Protein AF-A0A9P7BJ77-F1 (afdb_monomer_lite)

Secondary structure (DSSP, 8-state):
---EEEEEEEETTTEEEEEEEE-PPPPPHHHHHHHHHHHHHHHTS-HHHHH--EEEE-S-HHHHHHHHHHHHHTT--EEEESSHHHHHHHHHHS--SEEEE-TTSPPPP----

pLDDT: mean 83.34, std 12.85, range [42.62, 96.38]

Foldseek 3Di:
DFPKDKDKDDDPPPGIDIDIGGDDDDDDPVNVVVVVVLLVVLVPPDPCQLPFEEEEEAQDPVVQVVVVVVCVSSNGHYDYDNADVVVVVCVVVDDGPYYHYDPPHDDDPPPDD

Organism: Rhizopus oryzae (NCBI:txid64495)

Radius of gyration: 21.79 Å; chains: 1; bounding box: 33×47×62 Å

Structure (mmCIF, N/CA/C/O backbone):
data_AF-A0A9P7BJ77-F1
#
_entry.id   AF-A0A9P7BJ77-F1
#
loop_
_atom_site.group_PDB
_atom_site.id
_atom_site.type_symbol
_atom_site.label_atom_id
_atom_site.label_alt_id
_atom_site.label_comp_id
_atom_site.label_asym_id
_atom_site.label_entity_id
_atom_site.label_seq_id
_atom_site.pdbx_PDB_ins_code
_atom_site.Cartn_x
_atom_site.Cartn_y
_atom_site.Cartn_z
_atom_site.occupancy
_atom_site.B_iso_or_equiv
_atom_site.auth_seq_id
_atom_site.auth_comp_id
_atom_site.auth_asym_id
_atom_site.auth_atom_id
_atom_site.pdbx_PDB_model_num
ATOM 1 N N . MET A 1 1 ? 8.210 4.620 24.242 1.00 47.34 1 MET A N 1
ATOM 2 C CA . MET A 1 1 ? 7.841 3.199 24.428 1.00 47.34 1 MET A CA 1
ATOM 3 C C . MET A 1 1 ? 6.629 3.178 25.346 1.00 47.34 1 MET A C 1
ATOM 5 O O . MET A 1 1 ? 6.651 3.914 26.319 1.00 47.34 1 MET A O 1
ATOM 9 N N . MET A 1 2 ? 5.555 2.474 24.986 1.00 62.53 2 MET A N 1
ATOM 10 C CA . MET A 1 2 ? 4.249 2.556 25.664 1.00 62.53 2 MET A CA 1
ATOM 11 C C . MET A 1 2 ? 4.203 1.596 26.863 1.00 62.53 2 MET A C 1
ATOM 13 O O . MET A 1 2 ? 4.023 0.412 26.628 1.00 62.53 2 MET A O 1
ATOM 17 N N . GLU A 1 3 ? 4.401 2.089 28.094 1.00 73.69 3 GLU A N 1
ATOM 18 C CA . GLU A 1 3 ? 4.401 1.355 29.384 1.00 73.69 3 GLU A CA 1
ATOM 19 C C . GLU A 1 3 ? 3.329 0.246 29.489 1.00 73.69 3 GLU A C 1
ATOM 21 O O . GLU A 1 3 ? 2.236 0.437 30.022 1.00 73.69 3 GLU A O 1
ATOM 26 N N . GLY A 1 4 ? 3.645 -0.931 28.958 1.00 80.94 4 GLY A N 1
ATOM 27 C CA . GLY A 1 4 ? 2.762 -2.085 28.871 1.00 80.94 4 GLY A CA 1
ATOM 28 C C . GLY A 1 4 ? 3.493 -3.345 29.309 1.00 80.94 4 GLY A C 1
ATOM 29 O O . GLY A 1 4 ? 4.724 -3.397 29.321 1.00 80.94 4 GLY A O 1
ATOM 30 N N . GLU A 1 5 ? 2.731 -4.362 29.686 1.00 89.31 5 GLU A N 1
ATOM 31 C CA . GLU A 1 5 ? 3.235 -5.626 30.210 1.00 89.31 5 GLU A CA 1
ATOM 32 C C . GLU A 1 5 ? 3.063 -6.735 29.167 1.00 89.31 5 GLU A C 1
ATOM 34 O O . GLU A 1 5 ? 2.019 -6.850 28.527 1.00 89.31 5 GLU A O 1
ATOM 39 N N . LEU A 1 6 ? 4.091 -7.563 28.988 1.00 89.88 6 LEU A N 1
ATOM 40 C CA . LEU A 1 6 ? 4.062 -8.734 28.116 1.00 89.88 6 LEU A CA 1
ATOM 41 C C . LEU A 1 6 ? 4.337 -9.978 28.965 1.00 89.88 6 LEU A C 1
ATOM 43 O O . LEU A 1 6 ? 5.407 -10.104 29.559 1.00 89.88 6 LEU A O 1
ATOM 47 N N . THR A 1 7 ? 3.397 -10.917 28.985 1.00 89.88 7 THR A N 1
ATOM 48 C CA . THR A 1 7 ? 3.512 -12.192 29.696 1.00 89.88 7 THR A CA 1
ATOM 49 C C . THR A 1 7 ? 3.567 -13.337 28.690 1.00 89.88 7 THR A C 1
ATOM 51 O O . THR A 1 7 ? 2.718 -13.441 27.807 1.00 89.88 7 THR A O 1
ATOM 54 N N . LEU A 1 8 ? 4.558 -14.221 28.814 1.00 90.94 8 LEU A N 1
ATOM 55 C CA . LEU A 1 8 ? 4.660 -15.427 27.992 1.00 90.94 8 LEU A CA 1
ATOM 56 C C . LEU A 1 8 ? 4.544 -16.676 28.858 1.00 90.94 8 LEU A C 1
ATOM 58 O O . LEU A 1 8 ? 5.259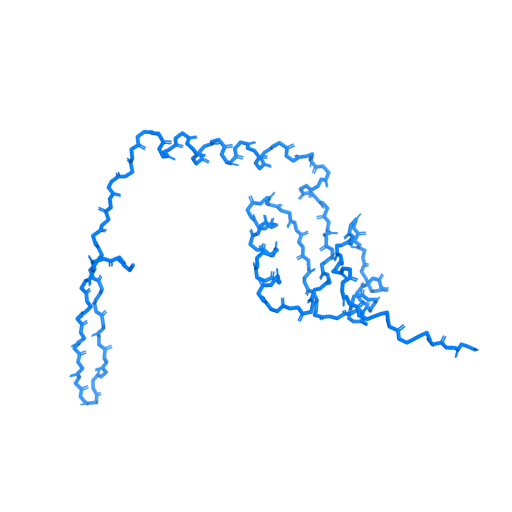 -16.835 29.845 1.00 90.94 8 LEU A O 1
ATOM 62 N N . HIS A 1 9 ? 3.694 -17.599 28.425 1.00 87.94 9 HIS A N 1
ATOM 63 C CA . HIS A 1 9 ? 3.564 -18.936 28.982 1.00 87.94 9 HIS A CA 1
ATOM 64 C C . HIS A 1 9 ? 3.884 -19.949 27.887 1.00 87.94 9 HIS A C 1
ATOM 66 O O . HIS A 1 9 ? 3.218 -19.982 26.853 1.00 87.94 9 HIS A O 1
ATOM 72 N N . SER A 1 10 ? 4.908 -20.771 28.095 1.00 92.06 10 SER A N 1
ATOM 73 C CA . SER A 1 10 ? 5.3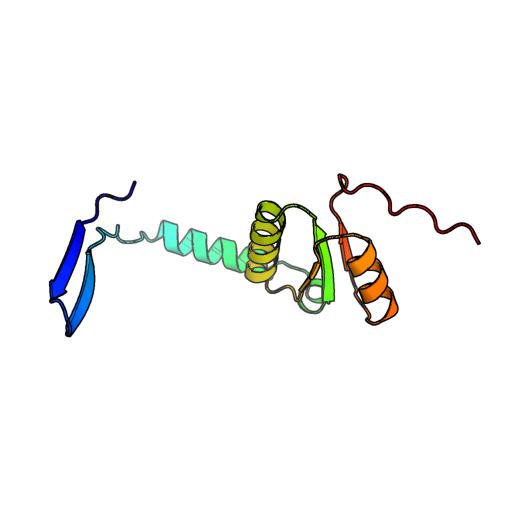02 -21.811 27.145 1.00 92.06 10 SER A CA 1
ATOM 74 C C . SER A 1 10 ? 5.448 -23.143 27.863 1.00 92.06 10 SER A C 1
ATOM 76 O O . SER A 1 10 ? 5.931 -23.202 28.995 1.00 92.06 10 SER A O 1
ATOM 78 N N . THR A 1 11 ? 5.006 -24.217 27.220 1.00 90.75 11 THR A N 1
ATOM 79 C CA . THR A 1 11 ? 5.233 -25.590 27.675 1.00 90.75 11 THR A CA 1
ATOM 80 C C . THR A 1 11 ? 5.701 -26.411 26.482 1.00 90.75 11 THR A C 1
ATOM 82 O O . THR A 1 11 ? 5.083 -26.402 25.416 1.00 90.75 11 THR A O 1
ATOM 85 N N . LEU A 1 12 ? 6.839 -27.089 26.642 1.00 87.50 12 LEU A N 1
ATOM 86 C CA . LEU A 1 12 ? 7.460 -27.865 25.573 1.00 87.50 12 LEU A CA 1
ATOM 87 C C . LEU A 1 12 ? 6.502 -28.969 25.101 1.00 87.50 12 LEU A C 1
ATOM 89 O O . LEU A 1 12 ? 6.077 -29.794 25.902 1.00 87.50 12 LEU A O 1
ATOM 93 N N . GLY A 1 13 ? 6.175 -28.973 23.808 1.00 89.50 13 GLY A N 1
ATOM 94 C CA . GLY A 1 13 ? 5.232 -29.923 23.201 1.00 89.50 13 GLY A CA 1
ATOM 95 C C . GLY A 1 13 ? 3.772 -29.451 23.142 1.00 89.50 13 GLY A C 1
ATOM 96 O O . GLY A 1 13 ? 3.027 -29.963 22.318 1.00 89.50 13 GLY A O 1
ATOM 97 N N . GLU A 1 14 ? 3.391 -28.432 23.918 1.00 91.25 14 GLU A N 1
ATOM 98 C CA . GLU A 1 14 ? 2.011 -27.906 24.002 1.00 91.25 14 GLU A CA 1
ATOM 99 C C . GLU A 1 14 ? 1.858 -26.515 23.349 1.00 91.25 14 GLU A C 1
ATOM 101 O O . GLU A 1 14 ? 0.751 -26.041 23.103 1.00 91.25 14 GLU A O 1
ATOM 106 N N . GLY A 1 15 ? 2.979 -25.852 23.041 1.00 88.94 15 GLY A N 1
ATOM 107 C CA . GLY A 1 15 ? 3.022 -24.554 22.367 1.00 88.94 15 GLY A CA 1
ATOM 108 C C . GLY A 1 15 ? 3.281 -23.368 23.302 1.00 88.94 15 GLY A C 1
ATOM 109 O O . GLY A 1 15 ? 3.708 -23.518 24.450 1.00 88.94 15 GLY A O 1
ATOM 110 N N . THR A 1 16 ? 3.062 -22.159 22.778 1.00 93.19 16 THR A N 1
ATOM 111 C CA . THR A 1 16 ? 3.355 -20.892 23.466 1.00 93.19 16 THR A CA 1
ATOM 112 C C . THR A 1 16 ? 2.151 -19.958 23.401 1.00 93.19 16 THR A C 1
ATOM 114 O O . THR A 1 16 ? 1.597 -19.726 22.328 1.00 93.19 16 THR A O 1
ATOM 117 N N . ARG A 1 17 ? 1.783 -19.378 24.545 1.00 89.56 17 ARG A N 1
ATOM 118 C CA . ARG A 1 17 ? 0.780 -18.321 24.694 1.00 89.56 17 ARG A CA 1
ATOM 119 C C . ARG A 1 17 ? 1.466 -17.029 25.130 1.00 89.56 17 ARG A C 1
ATOM 121 O O . ARG A 1 17 ? 2.139 -17.011 26.155 1.00 89.56 17 ARG A O 1
ATOM 128 N N . ALA A 1 18 ? 1.262 -15.954 24.376 1.00 91.19 18 ALA A N 1
ATOM 129 C CA . ALA A 1 18 ? 1.692 -14.609 24.746 1.00 91.19 18 ALA A CA 1
ATOM 130 C C . ALA A 1 18 ? 0.463 -13.743 25.055 1.00 91.19 18 ALA A C 1
ATOM 132 O O . ALA A 1 18 ? -0.510 -13.755 24.302 1.00 91.19 18 ALA A O 1
ATOM 133 N N . GLU A 1 19 ? 0.504 -13.011 26.160 1.00 91.69 19 GLU A N 1
ATOM 134 C CA . GLU A 1 19 ? -0.493 -12.025 26.568 1.00 91.69 19 GLU A CA 1
ATOM 135 C C . GLU A 1 19 ? 0.177 -10.652 26.639 1.00 91.69 19 GLU A C 1
ATOM 137 O O . GLU A 1 19 ? 1.235 -10.509 27.246 1.00 91.69 19 GLU A O 1
ATOM 142 N N . VAL A 1 20 ? -0.434 -9.644 26.019 1.00 91.62 20 VAL A N 1
ATOM 143 C CA . VAL A 1 20 ? 0.048 -8.259 26.044 1.00 91.62 20 VAL A CA 1
ATOM 144 C C . VAL A 1 20 ? -1.015 -7.399 26.712 1.00 91.62 20 VAL A C 1
ATOM 146 O O . VAL A 1 20 ? -2.162 -7.383 26.267 1.00 91.62 20 VAL A O 1
ATOM 149 N N . ARG A 1 21 ? -0.637 -6.668 27.761 1.00 88.75 21 ARG A N 1
ATOM 150 C CA . ARG A 1 21 ? -1.469 -5.670 28.436 1.00 88.75 21 ARG A CA 1
ATOM 151 C C . ARG A 1 21 ? -0.913 -4.291 28.126 1.00 88.75 21 ARG A C 1
ATOM 153 O O . ARG A 1 21 ? 0.231 -3.990 28.451 1.00 88.75 21 ARG A O 1
ATOM 160 N N . LEU A 1 22 ? -1.724 -3.456 27.494 1.00 89.25 22 LEU A N 1
ATOM 161 C CA . LEU A 1 22 ? -1.361 -2.084 27.156 1.00 89.25 22 LEU A CA 1
ATOM 162 C C . LEU A 1 22 ? -2.246 -1.130 27.952 1.00 89.25 22 LEU A C 1
ATOM 164 O O . LEU A 1 22 ? -3.466 -1.294 27.977 1.00 89.25 22 LEU A O 1
ATOM 168 N N . SER A 1 23 ? -1.631 -0.126 28.571 1.00 84.69 23 SER A N 1
ATOM 169 C CA . SER A 1 23 ? -2.355 0.991 29.174 1.00 84.69 23 SER A CA 1
ATOM 170 C C . SER A 1 23 ? -2.797 1.933 28.059 1.00 84.69 23 SER A C 1
ATOM 172 O O . SER A 1 23 ? -1.976 2.621 27.453 1.00 84.69 23 SER A O 1
ATOM 174 N N . LEU A 1 24 ? -4.091 1.921 27.746 1.00 81.88 24 LEU A N 1
ATOM 175 C CA . LEU A 1 24 ? -4.683 2.819 26.760 1.00 81.88 24 LEU A CA 1
ATOM 176 C C . LEU A 1 24 ? -5.134 4.102 27.457 1.00 81.88 24 LEU A C 1
ATOM 178 O O . LEU A 1 24 ? -5.751 4.053 28.520 1.00 81.88 24 LEU A O 1
ATOM 182 N N . VAL A 1 25 ? -4.837 5.246 26.846 1.00 83.19 25 VAL A N 1
ATOM 183 C CA . VAL A 1 25 ? -5.435 6.522 27.243 1.00 83.19 25 VAL A CA 1
ATOM 184 C C . VAL A 1 25 ? -6.802 6.615 26.574 1.00 83.19 25 VAL A C 1
ATOM 186 O O . VAL A 1 25 ? -6.926 6.334 25.381 1.00 83.19 25 VAL A O 1
ATOM 189 N N . GLU A 1 26 ? -7.829 6.967 27.345 1.00 85.19 26 GLU A N 1
ATOM 190 C CA . GLU A 1 26 ? -9.163 7.214 26.801 1.00 85.19 26 GLU A CA 1
ATOM 191 C C . GLU A 1 26 ? -9.118 8.444 25.888 1.00 85.19 26 GLU A C 1
ATOM 193 O O . GLU A 1 26 ? -8.644 9.507 26.291 1.00 85.19 26 GLU A O 1
ATOM 198 N N . ALA A 1 27 ? -9.576 8.278 24.647 1.00 83.00 27 ALA A N 1
ATOM 199 C CA . ALA A 1 27 ? -9.615 9.362 23.676 1.00 83.00 27 ALA A CA 1
ATOM 200 C C . ALA A 1 27 ? -10.602 10.443 24.139 1.00 83.00 27 ALA A C 1
ATOM 202 O O . ALA A 1 27 ? -11.754 10.150 24.468 1.00 83.00 27 ALA A O 1
ATOM 203 N N . GLY A 1 28 ? -10.156 11.697 24.152 1.00 86.31 28 GLY A N 1
ATOM 204 C CA . GLY A 1 28 ? -11.004 12.837 24.472 1.00 86.31 28 GLY A CA 1
ATOM 205 C C . GLY A 1 28 ? -11.896 13.234 23.295 1.00 86.31 28 GLY A C 1
ATOM 206 O O . GLY A 1 28 ? -11.692 12.820 22.153 1.00 86.31 28 GLY A O 1
ATOM 207 N N . SER A 1 29 ? -12.864 14.118 23.544 1.00 79.94 29 SER A N 1
ATOM 208 C CA . SER A 1 29 ? -13.718 14.671 22.481 1.00 79.94 29 SER A CA 1
ATOM 209 C C . SER A 1 29 ? -12.913 15.356 21.367 1.00 79.94 29 SER A C 1
ATOM 211 O O . SER A 1 29 ? -13.273 15.243 20.200 1.00 79.94 29 SER A O 1
ATOM 213 N N . GLY A 1 30 ? -11.788 15.994 21.710 1.00 83.06 30 GLY A N 1
ATOM 214 C CA . GLY A 1 30 ? -10.882 16.614 20.738 1.00 83.06 30 GLY A CA 1
ATOM 215 C C . GLY A 1 30 ? -10.178 15.613 19.813 1.00 83.06 30 GLY A C 1
ATOM 216 O O . GLY A 1 30 ? -9.938 15.929 18.650 1.00 83.06 30 GLY A O 1
ATOM 217 N N . ASP A 1 31 ? -9.907 14.391 20.280 1.00 84.50 31 ASP A N 1
ATOM 218 C CA . ASP A 1 31 ? -9.317 13.336 19.445 1.00 84.50 31 ASP A CA 1
ATOM 219 C C . ASP A 1 31 ? -10.338 12.813 18.426 1.00 84.50 31 ASP A C 1
ATOM 221 O O . ASP A 1 31 ? -10.009 12.563 17.266 1.00 84.50 31 ASP A O 1
ATOM 225 N N . VAL A 1 32 ? -11.607 12.708 18.835 1.00 81.06 32 VAL A N 1
ATOM 226 C CA . VAL A 1 32 ? -12.715 12.346 17.939 1.00 81.06 32 VAL A CA 1
ATOM 227 C C . VAL A 1 32 ? -12.930 13.430 16.884 1.00 81.06 32 VAL A C 1
ATOM 229 O O . VAL A 1 32 ? -13.056 13.116 15.702 1.00 81.06 32 VAL A O 1
ATOM 232 N N . GLU A 1 33 ? -12.926 14.703 17.279 1.00 82.75 33 GLU A N 1
ATOM 233 C CA . GLU A 1 33 ? -13.028 15.833 16.349 1.00 82.75 33 GLU A CA 1
ATOM 234 C C . GLU A 1 33 ? -11.866 15.859 15.346 1.00 82.75 33 GLU A C 1
ATOM 236 O O . GLU A 1 33 ? -12.096 16.074 14.154 1.00 82.75 33 GLU A O 1
ATOM 241 N N . ALA A 1 34 ? -10.638 15.574 15.790 1.00 78.12 34 ALA A N 1
ATOM 242 C CA . ALA A 1 34 ? -9.470 15.483 14.918 1.00 78.12 34 ALA A CA 1
ATOM 243 C C . ALA A 1 34 ? -9.591 14.340 13.895 1.00 78.12 34 ALA A C 1
ATOM 245 O O . ALA A 1 34 ? -9.345 14.555 12.707 1.00 78.12 34 ALA A O 1
ATOM 246 N N . LEU A 1 35 ? -10.040 13.154 14.321 1.00 78.62 35 LEU A N 1
ATOM 247 C CA . LEU A 1 35 ? -10.278 12.015 13.425 1.00 78.62 35 LEU A CA 1
ATOM 248 C C . LEU A 1 35 ? -11.369 12.314 12.388 1.00 78.62 35 LEU A C 1
ATOM 250 O O . LEU A 1 35 ? -11.215 11.995 11.207 1.00 78.62 35 LEU A O 1
ATOM 254 N N . VAL A 1 36 ? -12.456 12.964 12.812 1.00 78.81 36 VAL A N 1
ATOM 255 C CA . VAL A 1 36 ? -13.545 13.384 11.920 1.00 78.81 36 VAL A CA 1
ATOM 256 C C . VAL A 1 36 ? -13.058 14.434 10.922 1.00 78.81 36 VAL A C 1
ATOM 258 O O . VAL A 1 36 ? -13.395 14.355 9.740 1.00 78.81 36 VAL A O 1
ATOM 261 N N . ALA A 1 37 ? -12.241 15.395 11.356 1.00 76.38 37 ALA A N 1
ATOM 262 C CA . ALA A 1 37 ? -11.654 16.399 10.474 1.00 76.38 37 ALA A CA 1
ATOM 263 C C . ALA A 1 37 ? -10.716 15.767 9.432 1.00 76.38 37 ALA A C 1
ATOM 265 O O . ALA A 1 37 ? -10.798 16.111 8.253 1.00 76.38 37 ALA A O 1
ATOM 266 N N . GLU A 1 38 ? -9.885 14.802 9.831 1.00 72.75 38 GLU A N 1
ATOM 267 C CA . GLU A 1 38 ? -8.981 14.082 8.927 1.00 72.75 38 GLU A CA 1
ATOM 268 C C . GLU A 1 38 ? -9.763 13.267 7.878 1.00 72.75 38 GLU A C 1
ATOM 270 O O . GLU A 1 38 ? -9.458 13.311 6.682 1.00 72.75 38 GLU A O 1
ATOM 275 N N . GLN A 1 39 ? -10.854 12.611 8.285 1.00 68.81 39 GLN A N 1
ATOM 276 C CA . GLN A 1 39 ? -11.772 11.918 7.372 1.00 68.81 39 GLN A CA 1
ATOM 277 C C . GLN A 1 39 ? -12.513 12.879 6.434 1.00 68.81 39 GLN A C 1
ATOM 279 O O . GLN A 1 39 ? -12.657 12.594 5.241 1.00 68.81 39 GLN A O 1
ATOM 284 N N . ALA A 1 40 ? -12.949 14.038 6.930 1.00 68.50 40 ALA A N 1
ATOM 285 C CA . ALA A 1 40 ? -13.548 15.077 6.098 1.00 68.50 40 ALA A CA 1
ATOM 286 C C . ALA A 1 40 ? -12.547 15.605 5.058 1.00 68.50 40 ALA A C 1
ATOM 288 O O . ALA A 1 40 ? -12.924 15.866 3.917 1.00 68.50 40 ALA A O 1
ATOM 289 N N . GLN A 1 41 ? -11.263 15.693 5.404 1.00 66.50 41 GLN A N 1
ATOM 290 C CA . GLN A 1 41 ? -10.202 16.092 4.481 1.00 66.50 41 GLN A CA 1
ATOM 291 C C . GLN A 1 41 ? -9.950 15.054 3.383 1.00 66.50 41 GLN A C 1
ATOM 293 O O . GLN A 1 41 ? -9.787 15.429 2.223 1.00 66.50 41 GLN A O 1
ATOM 298 N N . ALA A 1 42 ? -10.017 13.758 3.693 1.00 61.31 42 ALA A N 1
ATOM 299 C CA . ALA A 1 42 ? -10.031 12.716 2.665 1.00 61.31 42 ALA A CA 1
ATOM 300 C C . ALA A 1 42 ? -11.271 12.827 1.748 1.00 61.31 42 ALA A C 1
ATOM 302 O O . ALA A 1 42 ? -11.184 12.605 0.536 1.00 61.31 42 ALA A O 1
ATOM 303 N N . ALA A 1 43 ? -12.420 13.258 2.285 1.00 63.94 43 ALA A N 1
ATOM 304 C CA . ALA A 1 43 ? -13.626 13.520 1.497 1.00 63.94 43 ALA A CA 1
ATOM 305 C C . ALA A 1 43 ? -13.505 14.748 0.565 1.00 63.94 43 ALA A C 1
ATOM 307 O O . ALA A 1 43 ? -14.219 14.802 -0.443 1.00 63.94 43 ALA A O 1
ATOM 308 N N . LEU A 1 44 ? -12.577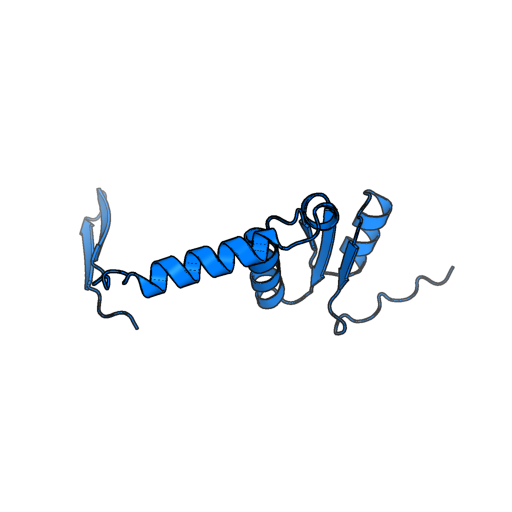 15.680 0.834 1.00 67.50 44 LEU A N 1
ATOM 309 C CA . LEU A 1 44 ? -12.279 16.829 -0.037 1.00 67.50 44 LEU A CA 1
ATOM 310 C C . LEU A 1 44 ? -11.562 16.443 -1.331 1.00 67.50 44 LEU A C 1
ATOM 312 O O . LEU A 1 44 ? -11.461 17.282 -2.229 1.00 67.50 44 LEU A O 1
ATOM 316 N N . LEU A 1 45 ? -11.064 15.209 -1.464 1.00 71.56 45 LEU A N 1
ATOM 317 C CA . LEU A 1 45 ? -10.497 14.789 -2.737 1.00 71.56 45 LEU A CA 1
ATOM 318 C C . LEU A 1 45 ? -11.553 14.902 -3.845 1.00 71.56 45 LEU A C 1
ATOM 320 O O . LEU A 1 45 ? -12.669 14.391 -3.690 1.00 71.56 45 LEU A O 1
ATOM 324 N N . PRO A 1 46 ? -11.213 15.537 -4.982 1.00 76.25 46 PRO A N 1
ATOM 325 C CA . PRO A 1 46 ? -12.064 15.531 -6.158 1.00 76.25 46 PRO A CA 1
ATOM 326 C C . PRO A 1 46 ? -12.520 14.108 -6.482 1.00 76.25 46 PRO A 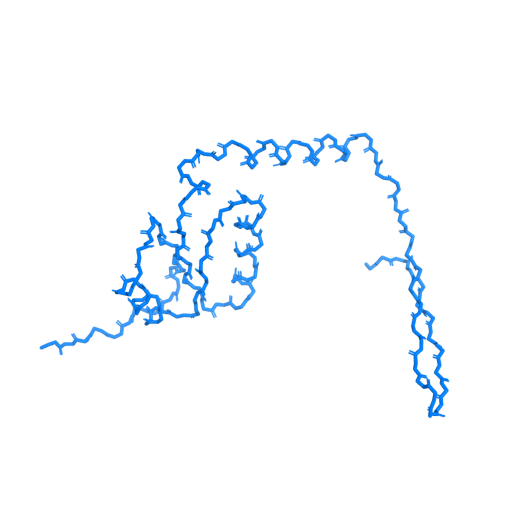C 1
ATOM 328 O O . PRO A 1 46 ? -11.715 13.177 -6.469 1.00 76.25 46 PRO A O 1
ATOM 331 N N . ALA A 1 47 ? -13.803 13.932 -6.808 1.00 75.19 47 ALA A N 1
ATOM 332 C CA . ALA A 1 47 ? -14.364 12.609 -7.091 1.00 75.19 47 ALA A CA 1
ATOM 333 C C . ALA A 1 47 ? -13.587 11.851 -8.185 1.00 75.19 47 ALA A C 1
ATOM 335 O O . ALA A 1 47 ? -13.445 10.635 -8.098 1.00 75.19 47 ALA A O 1
ATOM 336 N N . ALA A 1 48 ? -13.017 12.583 -9.150 1.00 78.81 48 ALA A N 1
ATOM 337 C CA . ALA A 1 48 ? -12.146 12.039 -10.186 1.00 78.81 48 ALA A CA 1
ATOM 338 C C . ALA A 1 48 ? -10.922 11.296 -9.616 1.00 78.81 48 ALA A C 1
ATOM 340 O O . ALA A 1 48 ? -10.573 10.237 -10.120 1.00 78.81 48 ALA A O 1
ATOM 341 N N . LEU A 1 49 ? -10.308 11.790 -8.533 1.00 79.19 49 LEU A N 1
ATOM 342 C CA . LEU A 1 49 ? -9.142 11.144 -7.918 1.00 79.19 49 LEU A CA 1
ATOM 343 C C . LEU A 1 49 ? -9.506 9.888 -7.120 1.00 79.19 49 LEU A C 1
ATOM 345 O O . LEU A 1 49 ? -8.699 8.972 -7.042 1.00 79.19 49 LEU A O 1
ATOM 349 N N . ARG A 1 50 ? -10.726 9.799 -6.577 1.00 78.31 50 ARG A N 1
ATOM 350 C CA . ARG A 1 50 ? -11.208 8.575 -5.907 1.00 78.31 50 ARG A CA 1
ATOM 351 C C . ARG A 1 50 ? -11.477 7.424 -6.877 1.00 78.31 50 ARG A C 1
ATOM 353 O O . ARG A 1 50 ? -11.501 6.271 -6.467 1.00 78.31 50 ARG A O 1
ATOM 360 N N . GLN A 1 51 ? -11.719 7.739 -8.147 1.00 84.25 51 GLN A N 1
ATOM 361 C CA . GLN A 1 51 ? -11.936 6.750 -9.206 1.00 84.25 51 GLN A CA 1
ATOM 362 C C . GLN A 1 51 ? -10.682 6.510 -10.055 1.00 84.25 51 GLN A C 1
ATOM 364 O O . GLN A 1 51 ? -10.641 5.535 -10.802 1.00 84.25 51 GLN A O 1
ATOM 369 N N . ALA A 1 52 ? -9.677 7.380 -9.933 1.00 89.56 52 ALA A N 1
ATOM 370 C CA . ALA A 1 52 ? -8.429 7.278 -10.666 1.00 89.56 52 ALA A CA 1
ATOM 371 C C . ALA A 1 52 ? -7.661 6.012 -10.274 1.00 89.56 52 ALA A C 1
ATOM 373 O O . ALA A 1 52 ? -7.515 5.697 -9.092 1.00 89.56 52 ALA A O 1
ATOM 374 N N . ARG A 1 53 ? -7.113 5.310 -11.266 1.00 93.00 53 ARG A N 1
ATOM 375 C CA . ARG A 1 53 ? -6.105 4.268 -11.057 1.00 93.00 53 ARG A CA 1
ATOM 376 C C . ARG A 1 53 ? -4.730 4.912 -11.106 1.00 93.00 53 ARG A C 1
ATOM 378 O O . ARG A 1 53 ? -4.293 5.366 -12.165 1.00 93.00 53 ARG A O 1
ATOM 385 N N . VAL A 1 54 ? -4.045 4.927 -9.970 1.00 95.12 54 VAL A N 1
ATOM 386 C CA . VAL A 1 54 ? -2.718 5.540 -9.839 1.00 95.12 54 VAL A CA 1
ATOM 387 C C . VAL A 1 54 ? -1.625 4.475 -9.925 1.00 95.12 54 VAL A C 1
ATOM 389 O O . VAL A 1 54 ? -1.669 3.481 -9.204 1.00 95.12 54 VAL A O 1
ATOM 392 N N . LEU A 1 55 ? -0.623 4.676 -10.777 1.00 96.38 55 LEU A N 1
ATOM 393 C CA . LEU A 1 55 ? 0.616 3.898 -10.744 1.00 96.38 55 LEU A CA 1
ATOM 394 C C . LEU A 1 55 ? 1.653 4.655 -9.916 1.00 96.38 55 LEU A C 1
ATOM 396 O O . LEU A 1 55 ? 1.903 5.829 -10.173 1.00 96.38 55 LEU A O 1
ATOM 400 N N . VAL A 1 56 ? 2.268 3.988 -8.948 1.00 95.19 56 VAL A N 1
ATOM 401 C CA . VAL A 1 56 ? 3.342 4.546 -8.127 1.00 95.19 56 VAL A CA 1
ATOM 402 C C . VAL A 1 56 ? 4.620 3.755 -8.372 1.00 95.19 56 VAL A C 1
ATOM 404 O O . VAL A 1 56 ? 4.617 2.531 -8.253 1.00 95.19 56 VAL A O 1
ATOM 407 N N . ILE A 1 57 ? 5.697 4.457 -8.716 1.00 94.62 57 ILE A N 1
ATOM 408 C CA . ILE A 1 57 ? 7.018 3.894 -8.992 1.00 94.62 57 ILE A CA 1
ATOM 409 C C . ILE A 1 57 ? 8.001 4.464 -7.965 1.00 94.62 57 ILE A C 1
ATOM 411 O O . ILE A 1 57 ? 8.307 5.658 -7.982 1.00 94.62 57 ILE A O 1
ATOM 415 N N . GLU A 1 58 ? 8.458 3.619 -7.048 1.00 93.12 58 GLU A N 1
ATOM 416 C CA . GLU A 1 58 ? 9.275 4.012 -5.897 1.00 93.12 58 GLU A CA 1
ATOM 417 C C . GLU A 1 58 ? 10.226 2.866 -5.548 1.00 93.12 58 GLU A C 1
ATOM 419 O O . GLU A 1 58 ? 9.770 1.745 -5.341 1.00 93.12 58 GLU A O 1
ATOM 424 N N . ASP A 1 59 ? 11.530 3.120 -5.467 1.00 90.31 59 ASP A N 1
ATOM 425 C CA . ASP A 1 59 ? 12.542 2.074 -5.270 1.00 90.31 59 ASP A CA 1
ATOM 426 C C . ASP A 1 59 ? 12.863 1.809 -3.791 1.00 90.31 59 ASP A C 1
ATOM 428 O O . ASP A 1 59 ? 13.434 0.766 -3.454 1.00 90.31 59 ASP A O 1
ATOM 432 N N . HIS A 1 60 ? 12.449 2.698 -2.882 1.00 90.75 60 HIS A N 1
ATOM 433 C CA . HIS A 1 60 ? 12.724 2.557 -1.462 1.00 90.75 60 HIS A CA 1
ATOM 434 C C . HIS A 1 60 ? 11.534 1.945 -0.691 1.00 90.75 60 HIS A C 1
ATOM 436 O O . HIS A 1 60 ? 10.469 2.563 -0.601 1.00 90.75 60 HIS A O 1
ATOM 442 N N . PRO A 1 61 ? 11.689 0.778 -0.028 1.00 89.00 61 PRO A N 1
ATOM 443 C CA . PRO A 1 61 ? 10.576 0.082 0.637 1.00 89.00 61 PRO A CA 1
ATOM 444 C C . PRO A 1 61 ? 9.827 0.922 1.683 1.00 89.00 61 PRO A C 1
ATOM 446 O O . PRO A 1 61 ? 8.606 0.836 1.804 1.00 89.00 61 PRO A O 1
ATOM 449 N N . THR A 1 62 ? 10.543 1.770 2.426 1.00 91.25 62 THR A N 1
ATOM 450 C CA . THR A 1 62 ? 9.936 2.669 3.421 1.00 91.25 62 THR A CA 1
ATOM 451 C C . THR A 1 62 ? 9.033 3.711 2.764 1.00 91.25 62 THR A C 1
ATOM 453 O O . THR A 1 62 ? 7.933 3.975 3.252 1.00 91.25 62 THR A O 1
ATOM 456 N N . ASN A 1 63 ? 9.469 4.280 1.639 1.00 89.38 63 ASN A N 1
ATOM 457 C CA . ASN A 1 63 ? 8.682 5.254 0.892 1.00 89.38 63 ASN A CA 1
ATOM 458 C C . ASN A 1 63 ? 7.468 4.582 0.246 1.00 89.38 63 ASN A C 1
ATOM 460 O O . ASN A 1 63 ? 6.371 5.134 0.322 1.00 89.38 63 ASN A O 1
ATOM 464 N N . GLN A 1 64 ? 7.627 3.366 -0.297 1.00 92.44 64 GLN A N 1
ATOM 465 C CA . GLN A 1 64 ? 6.505 2.577 -0.813 1.00 92.44 64 GLN A CA 1
ATOM 466 C C . GLN A 1 64 ? 5.438 2.372 0.264 1.00 92.44 64 GLN A C 1
ATOM 468 O O . GLN A 1 64 ? 4.265 2.652 0.027 1.00 92.44 64 GLN A O 1
ATOM 473 N N . ALA A 1 65 ? 5.839 1.927 1.460 1.00 92.31 65 ALA A N 1
ATOM 474 C CA . ALA A 1 65 ? 4.917 1.679 2.565 1.00 92.31 65 ALA A CA 1
ATOM 475 C C . ALA A 1 65 ? 4.202 2.963 3.013 1.00 92.31 65 ALA A C 1
ATOM 477 O O . ALA A 1 65 ? 2.983 2.968 3.189 1.00 92.31 65 ALA A O 1
ATOM 478 N N . MET A 1 66 ? 4.940 4.069 3.141 1.00 92.62 66 MET A N 1
ATOM 479 C CA . MET A 1 66 ? 4.372 5.368 3.496 1.00 92.62 66 MET A CA 1
ATOM 480 C C . MET A 1 66 ? 3.371 5.858 2.441 1.00 92.62 66 MET A C 1
ATOM 482 O O . MET A 1 66 ? 2.280 6.313 2.787 1.00 92.62 66 MET A O 1
ATOM 486 N N . MET A 1 67 ? 3.725 5.771 1.159 1.00 91.75 67 MET A N 1
ATOM 487 C CA . MET A 1 67 ? 2.902 6.266 0.058 1.00 91.75 67 MET A CA 1
ATOM 488 C C . MET A 1 67 ? 1.656 5.400 -0.145 1.00 91.75 67 MET A C 1
ATOM 490 O O . MET A 1 67 ? 0.562 5.942 -0.307 1.00 91.75 67 MET A O 1
ATOM 494 N N . ALA A 1 68 ? 1.791 4.076 -0.032 1.00 92.38 68 ALA A N 1
ATOM 495 C CA . ALA A 1 68 ? 0.664 3.149 -0.036 1.00 92.38 68 ALA A CA 1
ATOM 496 C C . ALA A 1 68 ? -0.311 3.466 1.104 1.00 92.38 68 ALA A C 1
ATOM 498 O O . ALA A 1 68 ? -1.501 3.648 0.856 1.00 92.38 68 ALA A O 1
ATOM 499 N N . TRP A 1 69 ? 0.190 3.629 2.334 1.00 91.12 69 TRP A N 1
ATOM 500 C CA . TRP A 1 69 ? -0.646 3.986 3.481 1.00 91.12 69 TRP A CA 1
ATOM 501 C C . TRP A 1 69 ? -1.392 5.309 3.258 1.00 91.12 69 TRP A C 1
ATOM 503 O O . TRP A 1 69 ? -2.601 5.380 3.464 1.00 91.12 69 TRP A O 1
ATOM 513 N N . ARG A 1 70 ? -0.718 6.349 2.750 1.00 88.19 70 ARG A N 1
ATOM 514 C CA . ARG A 1 70 ? -1.366 7.638 2.443 1.00 88.19 70 ARG A CA 1
ATOM 515 C C . ARG A 1 70 ? -2.466 7.502 1.389 1.00 88.19 70 ARG A C 1
ATOM 517 O O . ARG A 1 70 ? -3.556 8.029 1.591 1.00 88.19 70 ARG A O 1
ATOM 524 N N . LEU A 1 71 ? -2.213 6.791 0.291 1.00 90.00 71 LEU A N 1
ATOM 525 C CA . LEU A 1 71 ? -3.205 6.592 -0.771 1.00 90.00 71 LEU A CA 1
ATOM 526 C C . LEU A 1 71 ? -4.392 5.737 -0.302 1.00 90.00 71 LEU A C 1
ATOM 528 O O . LEU A 1 71 ? -5.524 6.005 -0.703 1.00 90.00 71 LEU A O 1
ATOM 532 N N . GLN A 1 72 ? -4.163 4.773 0.597 1.00 89.12 72 GLN A N 1
ATOM 533 C CA . GLN A 1 72 ? -5.226 4.001 1.252 1.00 89.12 72 GLN A CA 1
ATOM 534 C C . GLN A 1 72 ? -6.121 4.883 2.125 1.00 89.12 72 GLN A C 1
ATOM 536 O O . GLN A 1 72 ? -7.340 4.823 1.979 1.00 89.12 72 GLN A O 1
ATOM 541 N N . GLN A 1 73 ? -5.539 5.740 2.973 1.00 84.38 73 GLN A N 1
ATOM 542 C CA . GLN A 1 73 ? -6.305 6.673 3.815 1.00 84.38 73 GLN A CA 1
ATOM 543 C C . GLN A 1 73 ? -7.154 7.644 2.984 1.00 84.38 73 GLN A C 1
ATOM 545 O O . GLN A 1 73 ? -8.234 8.056 3.397 1.00 84.38 73 GLN A O 1
ATOM 550 N N . LEU A 1 74 ? -6.674 7.980 1.789 1.00 84.00 74 LEU A N 1
ATOM 551 C CA . LEU A 1 74 ? -7.361 8.827 0.823 1.00 84.00 74 LEU A CA 1
ATOM 552 C C . LEU A 1 74 ? -8.398 8.077 -0.037 1.00 84.00 74 LEU A C 1
ATOM 554 O O . LEU A 1 74 ? -9.114 8.704 -0.818 1.00 84.00 74 LEU A O 1
ATOM 558 N N . GLY A 1 75 ? -8.492 6.749 0.085 1.00 86.00 75 GLY A N 1
ATOM 559 C CA . GLY A 1 75 ? -9.398 5.920 -0.710 1.00 86.00 75 GLY A CA 1
ATOM 560 C C . GLY A 1 75 ? -9.069 5.912 -2.205 1.00 86.00 75 GLY A C 1
ATOM 561 O O . GLY A 1 75 ? -9.971 5.738 -3.021 1.00 86.00 75 GLY A O 1
ATOM 562 N N . VAL A 1 76 ? -7.803 6.136 -2.573 1.00 90.06 76 VAL A N 1
ATOM 563 C CA . VAL A 1 76 ? -7.346 6.207 -3.967 1.00 90.06 76 VAL A CA 1
ATOM 564 C C . VAL A 1 76 ? -6.832 4.832 -4.420 1.00 90.06 76 VAL A C 1
ATOM 566 O O . VAL A 1 76 ? -5.848 4.327 -3.858 1.00 90.06 76 VAL A O 1
ATOM 569 N N . PRO A 1 77 ? -7.451 4.212 -5.443 1.00 91.81 77 PRO A N 1
ATOM 570 C CA . PRO A 1 77 ? -6.955 2.975 -6.038 1.00 91.81 77 PRO A CA 1
ATOM 571 C C . PRO A 1 77 ? -5.551 3.162 -6.621 1.00 91.81 77 PRO A C 1
ATOM 573 O O . PRO A 1 77 ? -5.319 4.052 -7.440 1.00 91.81 77 PRO A O 1
ATOM 576 N N . HIS A 1 78 ? -4.607 2.303 -6.237 1.00 94.50 78 HIS A N 1
ATOM 577 C CA . HIS A 1 78 ? -3.232 2.408 -6.717 1.00 94.50 78 HIS A CA 1
ATOM 578 C C . HIS A 1 78 ? -2.550 1.052 -6.907 1.00 94.50 78 HIS A C 1
ATOM 580 O O . HIS A 1 78 ? -2.932 0.046 -6.309 1.00 94.50 78 HIS A O 1
ATOM 586 N N . VAL A 1 79 ? -1.519 1.051 -7.749 1.00 95.88 79 VAL A N 1
ATOM 587 C CA . VAL A 1 79 ? -0.587 -0.056 -7.980 1.00 95.88 79 VAL A CA 1
ATOM 588 C C . VAL A 1 79 ? 0.816 0.452 -7.676 1.00 95.88 79 VAL A C 1
ATOM 590 O O . VAL A 1 79 ? 1.208 1.500 -8.179 1.00 95.88 79 VAL A O 1
ATOM 593 N N . MET A 1 80 ? 1.562 -0.284 -6.855 1.00 95.25 80 MET A N 1
ATOM 594 C CA . MET A 1 80 ? 2.943 0.038 -6.492 1.00 95.25 80 MET A CA 1
ATOM 595 C C . MET A 1 80 ? 3.910 -0.855 -7.270 1.00 95.25 80 MET A C 1
ATOM 597 O O . MET A 1 80 ? 3.692 -2.066 -7.351 1.00 95.25 80 MET A O 1
ATOM 601 N N . VAL A 1 81 ? 4.983 -0.277 -7.803 1.00 94.38 81 VAL A N 1
ATOM 602 C CA . VAL A 1 81 ? 6.101 -1.003 -8.420 1.00 94.38 81 VAL A CA 1
ATOM 603 C C . VAL A 1 81 ? 7.440 -0.458 -7.920 1.00 94.38 81 VAL A C 1
ATOM 605 O O . VAL A 1 81 ? 7.548 0.709 -7.547 1.00 94.38 81 VAL A O 1
ATOM 608 N N . GLY A 1 82 ? 8.453 -1.328 -7.900 1.00 90.50 82 GLY A N 1
ATOM 609 C CA . GLY A 1 82 ? 9.762 -1.033 -7.307 1.00 90.50 82 GLY A CA 1
ATOM 610 C C . GLY A 1 82 ? 10.794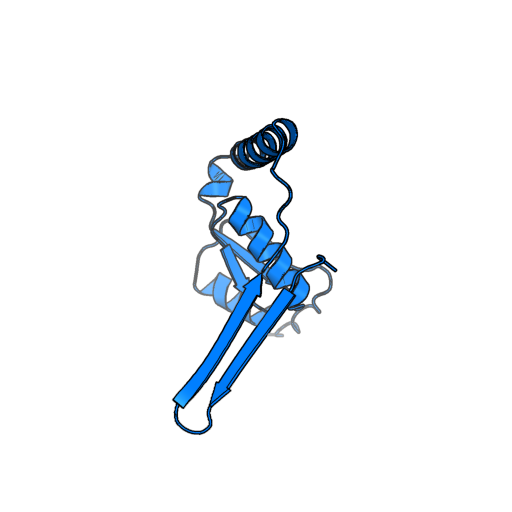 -0.413 -8.243 1.00 90.50 82 GLY A C 1
ATOM 611 O O . GLY A 1 82 ? 11.857 -0.014 -7.783 1.00 90.50 82 GLY A O 1
ATOM 612 N N . ASP A 1 83 ? 10.525 -0.362 -9.546 1.00 88.94 83 ASP A N 1
ATOM 613 C CA . ASP A 1 83 ? 11.461 0.196 -10.517 1.00 88.94 83 ASP A CA 1
ATOM 614 C C . ASP A 1 83 ? 10.753 0.702 -11.780 1.00 88.94 83 ASP A C 1
ATOM 616 O O . ASP A 1 83 ? 9.604 0.356 -12.077 1.00 88.94 83 ASP A O 1
ATOM 620 N N . GLY A 1 84 ? 11.472 1.535 -12.534 1.00 88.06 84 GLY A N 1
ATOM 621 C CA . GLY A 1 84 ? 10.959 2.169 -13.742 1.00 88.06 84 GLY A CA 1
ATOM 622 C C . GLY A 1 84 ? 10.612 1.196 -14.869 1.00 88.06 84 GLY A C 1
ATOM 623 O O . GLY A 1 84 ? 9.665 1.468 -15.604 1.00 88.06 84 GLY A O 1
ATOM 624 N N . GLN A 1 85 ? 11.311 0.063 -15.005 1.00 90.12 85 GLN A N 1
ATOM 625 C CA . GLN A 1 85 ? 11.012 -0.910 -16.061 1.00 90.12 85 GLN A CA 1
ATOM 626 C C . GLN A 1 85 ? 9.671 -1.589 -15.788 1.00 90.12 85 GLN A C 1
ATOM 628 O O . GLN A 1 85 ? 8.816 -1.618 -16.669 1.00 90.12 85 GLN A O 1
ATOM 633 N N . GLN A 1 86 ? 9.432 -2.026 -14.550 1.00 92.69 86 GLN A N 1
ATOM 634 C CA . GLN A 1 86 ? 8.125 -2.541 -14.137 1.00 92.69 86 GLN A CA 1
ATOM 635 C C . GLN A 1 86 ? 7.021 -1.496 -14.335 1.00 92.69 86 GLN A C 1
ATOM 637 O O . GLN A 1 86 ? 5.908 -1.838 -14.738 1.00 92.69 86 GLN A O 1
ATOM 642 N N . GLY A 1 87 ? 7.319 -0.219 -14.081 1.00 92.44 87 GLY A N 1
ATOM 643 C CA . GLY A 1 87 ? 6.392 0.881 -14.341 1.00 92.44 87 GLY A CA 1
ATOM 644 C C . GLY A 1 87 ? 6.032 1.021 -15.821 1.00 92.44 87 GLY A C 1
ATOM 645 O O . GLY A 1 87 ? 4.852 1.113 -16.159 1.00 92.44 87 GLY A O 1
ATOM 646 N N . LEU A 1 88 ? 7.026 0.982 -16.710 1.00 92.94 88 LEU A N 1
ATOM 647 C CA . LEU A 1 88 ? 6.821 1.022 -18.161 1.00 92.94 88 LEU A CA 1
ATOM 648 C C . LEU A 1 88 ? 6.050 -0.203 -18.664 1.00 92.94 88 LEU A C 1
ATOM 650 O O . LEU A 1 88 ? 5.105 -0.046 -19.437 1.00 92.94 88 LEU A O 1
ATOM 654 N N . ASP A 1 89 ? 6.393 -1.399 -18.186 1.00 94.44 89 ASP A N 1
ATOM 655 C CA . ASP A 1 89 ? 5.709 -2.642 -18.550 1.00 94.44 89 ASP A CA 1
ATOM 656 C C . ASP A 1 89 ? 4.223 -2.584 -18.156 1.00 94.44 89 ASP A C 1
ATOM 658 O O . ASP A 1 89 ? 3.341 -2.964 -18.930 1.00 94.44 89 ASP A O 1
ATOM 662 N N . ARG A 1 90 ? 3.918 -2.032 -16.973 1.00 95.19 90 ARG A N 1
ATOM 663 C CA . ARG A 1 90 ? 2.540 -1.806 -16.514 1.00 95.19 90 ARG A CA 1
ATOM 664 C C . ARG A 1 90 ? 1.812 -0.762 -17.348 1.00 95.19 90 ARG A C 1
ATOM 666 O O . ARG A 1 90 ? 0.657 -0.989 -17.687 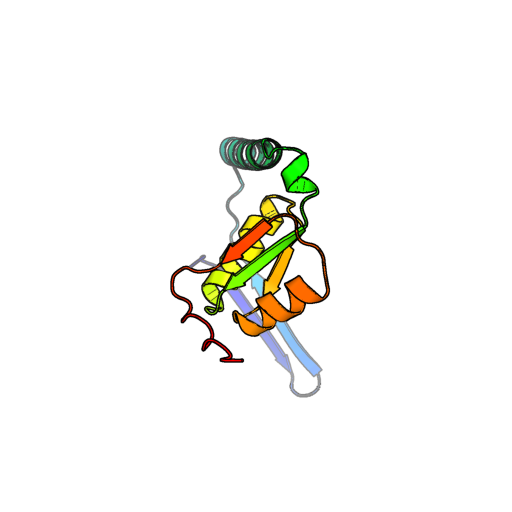1.00 95.19 90 ARG A O 1
ATOM 673 N N . LEU A 1 91 ? 2.463 0.345 -17.702 1.00 93.94 91 LEU A N 1
ATOM 674 C CA . LEU A 1 91 ? 1.876 1.378 -18.567 1.00 93.94 91 LEU A CA 1
ATOM 675 C C . LEU A 1 91 ? 1.591 0.870 -19.985 1.00 93.94 91 LEU A C 1
ATOM 677 O O . LEU A 1 91 ? 0.656 1.342 -20.627 1.00 93.94 91 LEU A O 1
ATOM 681 N N . ALA A 1 92 ? 2.375 -0.092 -20.474 1.00 95.00 92 ALA A N 1
ATOM 682 C CA . ALA A 1 92 ? 2.133 -0.734 -21.761 1.00 95.00 92 ALA A CA 1
ATOM 683 C C . ALA A 1 92 ? 0.948 -1.718 -21.714 1.00 95.00 92 ALA A C 1
ATOM 685 O O . ALA A 1 92 ? 0.224 -1.855 -22.701 1.00 95.00 92 ALA A O 1
ATOM 686 N N . ALA A 1 93 ? 0.744 -2.401 -20.583 1.00 95.50 93 ALA A N 1
ATOM 687 C CA . ALA A 1 93 ? -0.289 -3.425 -20.420 1.00 95.50 93 ALA A CA 1
ATOM 688 C C . ALA A 1 93 ? -1.640 -2.883 -19.915 1.00 95.50 93 ALA A C 1
ATOM 690 O O . ALA A 1 93 ? -2.690 -3.456 -20.207 1.00 95.50 93 ALA A O 1
ATOM 691 N N . GLU A 1 94 ? -1.632 -1.801 -19.139 1.00 95.06 94 GLU A N 1
ATOM 692 C CA . GLU A 1 94 ? -2.788 -1.303 -18.399 1.00 95.06 94 GLU A CA 1
ATOM 693 C C . GLU A 1 94 ? -2.931 0.219 -18.515 1.00 95.06 94 GLU A C 1
ATOM 695 O O . GLU A 1 94 ? -1.968 0.951 -18.728 1.00 95.06 94 GLU A O 1
ATOM 700 N N . ARG A 1 95 ? -4.158 0.719 -18.323 1.00 93.94 95 ARG A N 1
ATOM 701 C CA . ARG A 1 95 ? -4.422 2.161 -18.255 1.00 93.94 95 ARG A CA 1
ATOM 702 C C . ARG A 1 95 ? -4.380 2.668 -16.818 1.00 93.94 95 ARG A C 1
ATOM 704 O O . ARG A 1 95 ? -5.018 2.084 -15.936 1.00 93.94 95 ARG A O 1
ATOM 711 N N . PHE A 1 96 ? -3.693 3.792 -16.646 1.00 95.69 96 PHE A N 1
ATOM 712 C CA . PHE A 1 96 ? -3.608 4.568 -15.415 1.00 95.69 96 PHE A CA 1
ATOM 713 C C . PHE A 1 96 ? -3.948 6.028 -15.712 1.00 95.69 96 PHE A C 1
ATOM 715 O O . PHE A 1 96 ? -3.622 6.537 -16.785 1.00 95.69 96 PHE A O 1
ATOM 722 N N . ASP A 1 97 ? -4.591 6.691 -14.758 1.00 93.50 97 ASP A N 1
ATOM 723 C CA . ASP A 1 97 ? -5.004 8.095 -14.871 1.00 93.50 97 ASP A CA 1
ATOM 724 C C . ASP A 1 97 ? -3.924 9.048 -14.339 1.00 93.50 97 ASP A C 1
ATOM 726 O O . ASP A 1 97 ? -3.890 10.227 -14.688 1.00 93.50 97 ASP A O 1
ATOM 730 N N . LEU A 1 98 ? -3.029 8.529 -13.492 1.00 92.38 98 LEU A N 1
ATOM 731 C CA . LEU A 1 98 ? -1.918 9.260 -12.897 1.00 92.38 98 LEU A CA 1
ATOM 732 C C . LEU A 1 98 ? -0.735 8.320 -12.655 1.00 92.38 98 LEU A C 1
ATOM 734 O O . LEU A 1 98 ? -0.912 7.188 -12.205 1.00 92.38 98 LEU A O 1
ATOM 738 N N . VAL A 1 99 ? 0.473 8.826 -12.898 1.00 93.38 99 VAL A N 1
ATOM 739 C CA . VAL A 1 99 ? 1.728 8.177 -12.510 1.00 93.38 99 VAL A CA 1
ATOM 740 C C . VAL A 1 99 ? 2.433 9.064 -11.489 1.00 93.38 99 VAL A C 1
ATOM 742 O O . VAL A 1 99 ? 2.646 10.249 -11.740 1.00 93.38 99 VAL A O 1
ATOM 745 N N . ILE A 1 100 ? 2.793 8.491 -10.344 1.00 92.25 100 ILE A N 1
ATOM 746 C CA . ILE A 1 100 ? 3.640 9.107 -9.322 1.00 92.25 100 ILE A CA 1
ATOM 747 C C . ILE A 1 100 ? 4.975 8.368 -9.352 1.00 92.25 100 ILE A C 1
ATOM 749 O O . ILE A 1 100 ? 5.011 7.145 -9.288 1.00 92.25 100 ILE A O 1
ATOM 753 N N . THR A 1 101 ? 6.074 9.100 -9.469 1.00 90.19 101 THR A N 1
ATOM 754 C CA . THR A 1 101 ? 7.417 8.532 -9.617 1.00 90.19 101 THR A CA 1
ATOM 755 C C . THR A 1 101 ? 8.379 9.261 -8.689 1.00 90.19 101 THR A C 1
ATOM 757 O O . THR A 1 101 ? 8.318 10.490 -8.615 1.00 90.19 101 THR A O 1
ATOM 760 N N . ASP A 1 102 ? 9.269 8.543 -7.996 1.00 81.94 102 ASP A N 1
ATOM 761 C CA . ASP A 1 102 ? 10.374 9.191 -7.274 1.00 81.94 102 ASP A CA 1
ATOM 762 C C . ASP A 1 102 ? 11.337 9.837 -8.286 1.00 81.94 102 ASP A C 1
ATOM 764 O O . ASP A 1 102 ? 11.781 9.215 -9.255 1.00 81.94 102 ASP A O 1
ATOM 768 N N . CYS A 1 103 ? 11.660 11.109 -8.054 1.00 66.81 103 CYS A N 1
ATOM 769 C CA . CYS A 1 103 ? 12.625 11.887 -8.824 1.00 66.81 103 CYS A CA 1
ATOM 770 C C . CYS A 1 103 ? 14.062 11.356 -8.695 1.00 66.81 103 CYS A C 1
ATOM 772 O O . CYS A 1 103 ? 14.917 11.736 -9.496 1.00 66.81 103 CYS A O 1
ATOM 774 N N . ARG A 1 104 ? 14.358 10.534 -7.677 1.00 65.38 104 ARG A N 1
ATOM 775 C CA . ARG A 1 104 ? 15.686 9.940 -7.457 1.00 65.38 104 ARG A CA 1
ATOM 776 C C . ARG A 1 104 ? 15.906 8.593 -8.137 1.00 65.38 104 ARG A C 1
ATOM 778 O O . ARG A 1 104 ? 16.999 8.044 -8.010 1.00 65.38 104 ARG A O 1
ATOM 785 N N . MET A 1 105 ? 14.950 8.107 -8.924 1.00 64.06 105 MET A N 1
ATOM 786 C CA . MET A 1 105 ? 15.198 6.925 -9.739 1.00 64.06 105 MET A CA 1
ATOM 787 C C . MET A 1 105 ? 16.166 7.238 -10.890 1.00 64.06 105 MET A C 1
ATOM 789 O O . MET A 1 105 ? 15.976 8.225 -11.609 1.00 64.06 105 MET A O 1
ATOM 793 N N . PRO A 1 106 ? 17.199 6.407 -11.113 1.00 58.16 106 PRO A N 1
ATOM 794 C CA . PRO A 1 106 ? 18.017 6.520 -12.309 1.00 58.16 106 PRO A CA 1
ATOM 795 C C . PRO A 1 106 ? 17.125 6.340 -13.541 1.00 58.16 106 PRO A C 1
ATOM 797 O O . PRO A 1 106 ? 16.309 5.419 -13.599 1.00 58.16 106 PRO A O 1
ATOM 800 N N . ALA A 1 107 ? 17.273 7.222 -14.534 1.00 56.75 107 ALA A N 1
ATOM 801 C CA . ALA A 1 107 ? 16.591 7.048 -15.810 1.00 56.75 107 ALA A CA 1
ATOM 802 C C . ALA A 1 107 ? 16.940 5.661 -16.372 1.00 56.75 107 ALA A C 1
ATOM 804 O O . ALA A 1 107 ? 18.118 5.291 -16.415 1.00 56.75 107 ALA A O 1
ATOM 805 N N . ALA A 1 108 ? 15.922 4.900 -16.787 1.00 58.31 108 ALA A N 1
ATOM 806 C CA . ALA A 1 108 ? 16.139 3.636 -17.479 1.00 58.31 108 ALA A CA 1
ATOM 807 C C . ALA A 1 108 ? 17.127 3.867 -18.641 1.00 58.31 108 ALA A C 1
ATOM 809 O O . ALA A 1 108 ? 17.029 4.898 -19.321 1.00 58.31 108 ALA A O 1
ATOM 810 N N . PRO A 1 109 ? 18.101 2.967 -18.873 1.00 50.47 109 PRO A N 1
ATOM 811 C CA . PRO A 1 109 ? 19.016 3.124 -19.991 1.00 50.47 109 PRO A CA 1
ATOM 812 C C . PRO A 1 109 ? 18.194 3.204 -21.277 1.00 50.47 109 PRO A C 1
ATOM 814 O O . PRO A 1 109 ? 17.391 2.318 -21.562 1.00 50.47 109 PRO A O 1
ATOM 817 N N . ALA A 1 110 ? 18.373 4.288 -22.034 1.00 46.97 110 ALA A N 1
ATOM 818 C CA . ALA A 1 110 ? 17.704 4.471 -23.311 1.00 46.97 110 ALA A CA 1
ATOM 819 C C . ALA A 1 110 ? 17.995 3.254 -24.199 1.00 46.97 110 ALA A C 1
ATOM 821 O O . ALA A 1 110 ? 19.139 3.042 -24.611 1.00 46.97 110 ALA A O 1
ATOM 822 N N . SER A 1 111 ? 16.972 2.452 -24.496 1.00 49.94 111 SER A N 1
ATOM 823 C CA . SER A 1 111 ? 17.068 1.434 -25.533 1.00 49.94 111 SER A CA 1
ATOM 824 C C . SER A 1 111 ? 17.247 2.165 -26.863 1.00 49.94 111 SER A C 1
ATOM 826 O O . SER A 1 111 ? 16.289 2.690 -27.433 1.00 49.94 111 SER A O 1
ATOM 828 N N . ARG A 1 112 ? 18.497 2.276 -27.320 1.00 42.62 112 ARG A N 1
ATOM 829 C CA . ARG A 1 112 ? 18.813 2.709 -28.680 1.00 42.62 112 ARG A CA 1
ATOM 830 C C . ARG A 1 112 ? 18.210 1.690 -29.647 1.00 42.62 112 ARG A C 1
ATOM 832 O O . ARG A 1 112 ? 18.620 0.531 -29.630 1.00 42.62 112 ARG A O 1
ATOM 839 N N . GLY A 1 113 ? 17.223 2.135 -30.423 1.00 47.69 113 GLY A N 1
ATOM 840 C CA . GLY A 1 113 ? 16.880 1.521 -31.706 1.00 47.69 113 GLY A CA 1
ATOM 841 C C . GLY A 1 113 ? 17.920 1.840 -32.771 1.00 47.69 113 GLY A C 1
ATOM 842 O O . GLY A 1 113 ? 18.755 2.748 -32.532 1.00 47.69 113 GLY A O 1
#

InterPro domains:
  IPR001789 Signal transduction response regulator, receiver domain [PF00072] (54-107)
  IPR001789 Signal transduction response regulator, receiver domain [PS50110] (53-113)
  IPR011006 CheY-like superfamily [SSF52172] (51-106)

Sequence (113 aa):
MMEGELTLHSTLGEGTRAEVRLSLVEAGSGDVEALVAEQAQAALLPAALRQARVLVIEDHPTNQAMMAWRLQQLGVPHVMVGDGQQGLDRLAAERFDLVITDCRMPAAPASRG

=== Feature glossary ===
Feature key, reading from the visual/contextual features back to the raw sequence:

Rendered structure images. Six rendered views show the 3D structure from the faces of a cube — i.e. along ±x, ±y, ±z. Rendering representation is drawn randomly per protein from cartoon (secondary-structure ribbons), sticks (backbone bonds), or molecular surface; coloring is either N→C rainbow (blue at the N-terminus through red at the C-terminus) or one color per chain.

Contact-map, Ramachandran, and PAE plots. The contact map is a binary N×N matrix image: pixel (i, j) is dark where Cα_i and Cα_j are within 8 Å and |i−j|>4. Because the |i−j|>4 filter removes local helical contacts, off-diagonal stripes parallel to the main diagonal indicate parallel β-sheets; stripes perpendicular to it indicate antiparallel β-sheets. The Ramachandran plot scatters every residue's (φ, ψ) pair against the sterically allowed regions. The PAE heatmap renders the predicted-aligned-error matrix.

InterPro / GO / CATH / organism. Database cross-references. InterPro integrates a dozen domain/family signature databases into unified entries with residue-range hits. GO terms attach function/process/location labels with evidence codes. CATH codes position the fold in a four-level structural taxonomy. Organism is the NCBI-taxonomy species name.

Nearest PDB structures. The Foldseek neighbor list gives the closest experimentally determined structures in the PDB, ranked by structural alignment. TM-score near 1 means near-identical fold; near 0.3 means only rough topology match. This is how one finds what a novel AlphaFold prediction most resembles in the solved-structure universe.

Predicted aligned error. PAE(i, j) answers: if I align the predicted and true structures on residue i, how far off (in Å) do I expect residue j to be? A block-diagonal PAE matrix with low values on the blocks and high values off-diagonal is the signature of a multi-domain protein with confidently predicted domains but uncertain inter-domain orientation.

Solvent-accessible surface area. Accessible surface area quantifies burial. A residue with SASA near zero is packed into the hydrophobic core; one with SASA >100 Å² sits on the surface. Computed here via the Shrake–Rupley numerical algorithm with a 1.4 Å probe.

B-factor. B-factor (Debye–Waller factor) reflects atomic displacement in the crystal lattice. It is an experimental observable (units Å²), not a prediction; low values mean the atom is pinned down, high values mean it moves or is heterogeneous across the crystal.

pLDDT. For AlphaFold models, the B-factor field carries pLDDT — the model's own estimate of local accuracy on a 0–100 scale. Regions with pLDDT<50 should be treated as essentially unmodeled; they often correspond to intrinsically disordered segments.

Backbone torsions (φ/ψ). φ (phi) and ψ (psi) are the two rotatable backbone dihedrals per residue: φ is the C(i-1)–N–Cα–C torsion, ψ is the N–Cα–C–N(i+1) torsion, both in degrees on (−180°, 180°]. α-helical residues cluster near (−60°, −45°); β-strand residues near (−120°, +130°). A Ramachandran plot is simply a scatter of (φ, ψ) for every residue.

Radius of gyration, Cα contacts, bounding box. Radius of gyration (Rg) is the root-mean-square distance of Cα atoms from their centroid — a single number for overall size and compactness. A globular domain of N residues has Rg ≈ 2.2·N^0.38 Å; an extended or disordered chain has a much larger Rg. The Cα contact count is the number of residue pairs whose Cα atoms are within 8 Å and are more than four positions apart in sequence — a standard proxy for tertiary packing density. The bounding box is the smallest axis-aligned box enclosing all Cα atoms.

Secondary structure (3-state, P-SEA). Three-state secondary structure (P-SEA) collapses the eight DSSP classes into helix (a), strand (b), and coil (c). P-SEA assigns these from Cα geometry alone — distances and angles — without requiring backbone oxygens, so it works on any Cα trace.

Secondary structure (8-state, DSSP). DSSP 8-state secondary structure assigns each residue one of H (α-helix), G (3₁₀-helix), I (π-helix), E (extended β-strand), B (isolated β-bridge), T (hydrogen-bonded turn), S (bend), or '-' (coil). The assignment is computed from backbone hydrogen-bond geometry via the Kabsch–Sander algorithm.

Foldseek 3Di. A 3Di character summarizes, for each residue, the relative orientation of the Cα frame of its nearest spatial neighbor. Because it encodes fold topology rather than chemistry, 3Di alignments detect remote structural similarity that sequence alignment misses.

mmCIF coordinates. The mmCIF block holds the 3D Cartesian coordinates of each backbone atom (N, Cα, C, O) in ångströms. mmCIF is the PDB's canonical archive format — a tagged-loop text representation of the atomic model.

Sequence. Sequence gives the chain of amino acids in standard one-letter code (A=alanine, C=cysteine, …, Y=tyrosine), read N→C. It is the only feature that is directly encoded by the gene; all structural features are derived from the folded form of this sequence.